Protein AF-A0A2L2WS10-F1 (afdb_monomer_lite)

pLDDT: mean 87.36, std 9.34, range [62.12, 97.12]

Foldseek 3Di:
DDDDDPVRVVVLVVVVVVVPDPDSVVVVCCVVVVDPDDPPPPPVVVVVVVVVVVVVVVVVVVVVVVLVVLLVCLVPPDDPVRSVVVNVVVVVVVD

Secondary structure (DSSP, 8-state):
-----HHHHHHHHHHHHHHT-S-HHHHHHHHHHHS--------HHHHHHHHHHHHHHHHHHHHHHHHHHHHHHHHHHS-HHHHHHHHHHHHHHH-

Structure (mmCIF, N/CA/C/O backbone):
data_AF-A0A2L2WS10-F1
#
_entry.id   AF-A0A2L2WS10-F1
#
loop_
_atom_site.group_PDB
_atom_site.id
_atom_site.type_symbol
_atom_site.label_atom_id
_atom_site.label_alt_id
_atom_site.label_comp_id
_atom_site.label_asym_id
_atom_site.label_entity_id
_atom_site.label_seq_id
_atom_site.pdbx_PDB_ins_code
_atom_site.Cartn_x
_atom_site.Cartn_y
_atom_site.Cartn_z
_atom_site.occupancy
_atom_site.B_iso_or_equiv
_atom_site.auth_seq_id
_atom_site.auth_comp_id
_atom_site.auth_asym_id
_atom_site.auth_atom_id
_atom_site.pdbx_PDB_model_num
ATOM 1 N N . MET A 1 1 ? 23.571 15.175 -36.505 1.00 71.12 1 MET A N 1
ATOM 2 C CA . MET A 1 1 ? 24.922 14.985 -35.935 1.00 71.12 1 MET A CA 1
ATOM 3 C C . MET A 1 1 ? 24.736 14.433 -34.531 1.00 71.12 1 MET A C 1
ATOM 5 O O . MET A 1 1 ? 23.943 15.009 -33.800 1.00 71.12 1 MET A O 1
ATOM 9 N N . VAL A 1 2 ? 25.344 13.291 -34.198 1.00 74.62 2 VAL A N 1
ATOM 10 C CA . VAL A 1 2 ? 25.317 12.747 -32.825 1.00 74.62 2 VAL A CA 1
ATOM 11 C C . VAL A 1 2 ? 26.343 13.535 -32.019 1.00 74.62 2 VAL A C 1
ATOM 13 O O . VAL A 1 2 ? 27.466 13.706 -32.493 1.00 74.62 2 VAL A O 1
ATOM 16 N N . ARG A 1 3 ? 25.940 14.083 -30.873 1.00 86.38 3 ARG A N 1
ATOM 17 C CA . ARG A 1 3 ? 26.804 14.901 -30.021 1.00 86.38 3 ARG A CA 1
ATOM 18 C C . ARG A 1 3 ? 27.175 14.075 -28.798 1.00 86.38 3 ARG A C 1
ATOM 20 O O . ARG A 1 3 ? 26.274 13.637 -28.097 1.00 86.38 3 ARG A O 1
ATOM 27 N N . PHE A 1 4 ? 28.470 13.879 -28.607 1.00 87.44 4 PHE A N 1
ATOM 28 C CA . PHE A 1 4 ? 29.048 13.238 -27.434 1.00 87.44 4 PHE A CA 1
ATOM 29 C C . PHE A 1 4 ? 29.651 14.312 -26.532 1.00 87.44 4 PHE A C 1
ATOM 31 O O . PHE A 1 4 ? 30.101 15.349 -27.041 1.00 87.44 4 PHE A O 1
ATOM 38 N N . ASP A 1 5 ? 29.659 14.072 -25.226 1.00 92.75 5 ASP A N 1
ATOM 39 C CA . ASP A 1 5 ? 30.619 14.733 -24.341 1.00 92.75 5 ASP A CA 1
ATOM 40 C C . ASP A 1 5 ? 32.015 14.079 -24.441 1.00 92.75 5 ASP A C 1
ATOM 42 O O . ASP A 1 5 ? 32.212 13.091 -25.155 1.00 92.75 5 ASP A O 1
ATOM 46 N N . ASP A 1 6 ? 33.011 14.664 -23.772 1.00 90.62 6 ASP A N 1
ATOM 47 C CA . ASP A 1 6 ? 34.403 14.206 -23.867 1.00 90.62 6 ASP A CA 1
ATOM 48 C C . ASP A 1 6 ? 34.599 12.781 -23.312 1.00 90.62 6 ASP A C 1
ATOM 50 O O . ASP A 1 6 ? 35.447 12.028 -23.803 1.00 90.62 6 ASP A O 1
ATOM 54 N N . GLU A 1 7 ? 33.814 12.374 -22.311 1.00 92.19 7 GLU A N 1
ATOM 55 C CA . GLU A 1 7 ? 33.914 11.045 -21.705 1.00 92.19 7 GLU A CA 1
ATOM 56 C C . GLU A 1 7 ? 33.252 9.985 -22.594 1.00 92.19 7 GLU A C 1
ATOM 58 O O . GLU A 1 7 ? 33.840 8.932 -22.874 1.00 92.19 7 GLU A O 1
ATOM 63 N N . GLU A 1 8 ? 32.054 10.279 -23.096 1.00 89.62 8 GLU A N 1
ATOM 64 C CA . GLU A 1 8 ? 31.336 9.451 -24.059 1.00 89.62 8 GLU A CA 1
ATOM 65 C C . GLU A 1 8 ? 32.141 9.264 -25.351 1.00 89.62 8 GLU A C 1
ATOM 67 O O . GLU A 1 8 ? 32.191 8.157 -25.898 1.00 89.62 8 GLU A O 1
ATOM 72 N N . TRP A 1 9 ? 32.814 10.321 -25.820 1.00 89.25 9 TRP A N 1
ATOM 73 C CA . TRP A 1 9 ? 33.648 10.272 -27.019 1.00 89.25 9 TRP A CA 1
ATOM 74 C C . TRP A 1 9 ? 34.855 9.348 -26.850 1.00 89.25 9 TRP A C 1
ATOM 76 O O . TRP A 1 9 ? 35.123 8.528 -27.731 1.00 89.25 9 TRP A O 1
ATOM 86 N N . ASN A 1 10 ? 35.549 9.418 -25.712 1.00 91.06 10 ASN A N 1
ATOM 87 C CA . ASN A 1 10 ? 36.684 8.537 -25.431 1.00 91.06 10 ASN A CA 1
ATOM 88 C C . ASN A 1 10 ? 36.256 7.067 -25.351 1.00 91.06 10 ASN A C 1
ATOM 90 O O . ASN A 1 10 ? 36.871 6.213 -25.989 1.00 91.06 10 ASN A O 1
ATOM 94 N N . ARG A 1 11 ? 35.151 6.773 -24.653 1.00 88.38 11 ARG A N 1
ATOM 95 C CA . ARG A 1 11 ? 34.591 5.410 -24.594 1.00 88.38 11 ARG A CA 1
ATOM 96 C C . ARG A 1 11 ? 34.204 4.899 -25.982 1.00 88.38 11 ARG A C 1
ATOM 98 O O . ARG A 1 11 ? 34.474 3.746 -26.313 1.00 88.38 11 ARG A O 1
ATOM 105 N N . PHE A 1 12 ? 33.597 5.752 -26.809 1.00 88.38 12 PHE A N 1
ATOM 106 C CA . PHE A 1 12 ? 33.266 5.417 -28.193 1.00 88.38 12 PHE A CA 1
ATOM 107 C C . PHE A 1 12 ? 34.508 5.064 -29.023 1.00 88.38 12 PHE A C 1
ATOM 109 O O . PHE A 1 12 ? 34.471 4.086 -29.771 1.00 88.38 12 PHE A O 1
ATOM 116 N N . LEU A 1 13 ? 35.597 5.830 -28.892 1.00 88.25 13 LEU A N 1
ATOM 117 C CA . LEU A 1 13 ? 36.842 5.572 -29.621 1.00 88.25 13 LEU A CA 1
ATOM 118 C C . LEU A 1 13 ? 37.466 4.229 -29.240 1.00 88.25 13 LEU A C 1
ATOM 120 O O . LEU A 1 13 ? 37.804 3.468 -30.142 1.00 88.25 13 LEU A O 1
ATOM 124 N N . THR A 1 14 ? 37.533 3.901 -27.947 1.00 89.44 14 THR A N 1
ATOM 125 C CA . THR A 1 14 ? 38.054 2.604 -27.483 1.00 89.44 14 THR A CA 1
ATOM 126 C C . THR A 1 14 ? 37.268 1.440 -28.088 1.00 89.44 14 THR A C 1
ATOM 128 O O . THR A 1 14 ? 37.850 0.542 -28.691 1.00 89.44 14 THR A O 1
ATOM 131 N N . MET A 1 15 ? 35.933 1.494 -28.027 1.00 86.38 15 MET A N 1
ATOM 132 C CA . MET A 1 15 ? 35.089 0.442 -28.606 1.00 86.38 15 MET A CA 1
ATOM 133 C C . MET A 1 15 ? 35.215 0.359 -30.137 1.00 86.38 15 MET A C 1
ATOM 135 O O . MET A 1 15 ? 35.127 -0.725 -30.716 1.00 86.38 15 MET A O 1
ATOM 139 N N . TYR A 1 16 ? 35.412 1.496 -30.811 1.00 86.19 16 TYR A N 1
ATOM 140 C CA . TYR A 1 16 ? 35.625 1.537 -32.257 1.00 86.19 16 TYR A CA 1
ATOM 141 C C . TYR A 1 16 ? 36.951 0.882 -32.657 1.00 86.19 16 TYR A C 1
ATOM 143 O O . TYR A 1 16 ? 36.966 0.074 -33.587 1.00 86.19 16 TYR A O 1
ATOM 151 N N . GLU A 1 17 ? 38.040 1.200 -31.959 1.00 86.94 17 GLU A N 1
ATOM 152 C CA . GLU A 1 17 ? 39.372 0.646 -32.224 1.00 86.94 17 GLU A CA 1
ATOM 153 C C . GLU A 1 17 ? 39.397 -0.876 -32.034 1.00 86.94 17 GLU A C 1
ATOM 155 O O . GLU A 1 17 ? 39.913 -1.592 -32.892 1.00 86.94 17 GLU A O 1
ATOM 160 N N . GLU A 1 18 ? 38.737 -1.386 -30.992 1.00 85.12 18 GLU A N 1
ATOM 161 C CA . GLU A 1 18 ? 38.592 -2.828 -30.746 1.00 85.12 18 GLU A CA 1
ATOM 162 C C . GLU A 1 18 ? 37.752 -3.547 -31.818 1.00 85.12 18 GLU A C 1
ATOM 164 O O . GLU A 1 18 ? 37.956 -4.730 -32.091 1.00 85.12 18 GLU A O 1
ATOM 169 N N . SER A 1 19 ? 36.812 -2.842 -32.456 1.00 80.62 19 SER A N 1
ATOM 170 C CA . SER A 1 19 ? 35.914 -3.423 -33.464 1.00 80.62 19 SER A CA 1
ATOM 171 C C . SER A 1 19 ? 36.564 -3.666 -34.831 1.00 80.62 19 SER A C 1
ATOM 173 O O . SER A 1 19 ? 36.023 -4.425 -35.638 1.00 80.62 19 SER A O 1
ATOM 175 N N . ASN A 1 20 ? 37.693 -3.002 -35.107 1.00 81.12 20 ASN A N 1
ATOM 176 C CA . ASN A 1 20 ? 38.435 -3.059 -36.372 1.00 81.12 20 ASN A CA 1
ATOM 177 C C . ASN A 1 20 ? 37.600 -2.716 -37.634 1.00 81.12 20 ASN A C 1
ATOM 179 O O . ASN A 1 20 ? 37.886 -3.164 -38.746 1.00 81.12 20 ASN A O 1
ATOM 183 N N . VAL A 1 21 ? 36.531 -1.930 -37.469 1.00 84.31 21 VAL A N 1
ATOM 184 C CA . VAL A 1 21 ? 35.651 -1.486 -38.561 1.00 84.31 21 VAL A CA 1
ATOM 185 C C . VAL A 1 21 ? 36.260 -0.269 -39.266 1.00 84.31 21 VAL A C 1
ATOM 187 O O . VAL A 1 21 ? 36.783 0.631 -38.624 1.00 84.31 21 VAL A O 1
ATOM 190 N N . TYR A 1 22 ? 36.135 -0.185 -40.594 1.00 87.44 22 TYR A N 1
ATOM 191 C CA . TYR A 1 22 ? 36.803 0.846 -41.408 1.00 87.44 22 TYR A CA 1
ATOM 192 C C . TYR A 1 22 ? 36.285 2.286 -41.214 1.00 87.44 22 TYR A C 1
ATOM 194 O O . TYR A 1 22 ? 36.924 3.237 -41.665 1.00 87.44 22 TYR A O 1
ATOM 202 N N . ALA A 1 23 ? 35.107 2.467 -40.606 1.00 87.19 23 ALA A N 1
ATOM 203 C CA . ALA A 1 23 ? 34.512 3.782 -40.397 1.00 87.19 23 ALA A CA 1
ATOM 204 C C . ALA A 1 23 ? 33.651 3.854 -39.130 1.00 87.19 23 ALA A C 1
ATOM 206 O O . ALA A 1 23 ? 32.761 3.029 -38.906 1.00 87.19 23 ALA A O 1
ATOM 207 N N . LYS A 1 24 ? 33.827 4.936 -38.360 1.00 85.94 24 LYS A N 1
ATOM 208 C CA . LYS A 1 24 ? 33.082 5.238 -37.121 1.00 85.94 24 LYS A CA 1
ATOM 209 C C . LYS A 1 24 ? 31.559 5.191 -37.300 1.00 85.94 24 LYS A C 1
ATOM 211 O O . LYS A 1 24 ? 30.842 4.680 -36.447 1.00 85.94 24 LYS A O 1
ATOM 216 N N . ALA A 1 25 ? 31.052 5.686 -38.431 1.00 85.56 25 ALA A N 1
ATOM 217 C CA . ALA A 1 25 ? 29.618 5.678 -38.727 1.00 85.56 25 ALA A CA 1
ATOM 218 C C . ALA A 1 25 ? 29.062 4.265 -38.976 1.00 85.56 25 ALA A C 1
ATOM 220 O O . ALA A 1 25 ? 27.900 3.997 -38.668 1.00 85.56 25 ALA A O 1
ATOM 221 N N . VAL A 1 26 ? 29.877 3.363 -39.531 1.00 83.81 26 VAL A N 1
ATOM 222 C CA . VAL A 1 26 ? 29.499 1.962 -39.769 1.00 83.81 26 VAL A CA 1
ATOM 223 C C . VAL A 1 26 ? 29.469 1.208 -38.449 1.00 83.81 26 VAL A C 1
ATOM 225 O O . VAL A 1 26 ? 28.490 0.518 -38.179 1.00 83.81 26 VAL A O 1
ATOM 228 N N . PHE A 1 27 ? 30.474 1.426 -37.597 1.00 85.62 27 PHE A N 1
ATOM 229 C CA . PHE A 1 27 ? 30.492 0.903 -36.234 1.00 85.62 27 PHE A CA 1
ATOM 230 C C . PHE A 1 27 ? 29.250 1.340 -35.443 1.00 85.62 27 PHE A C 1
ATOM 232 O O . PHE A 1 27 ? 28.531 0.502 -34.904 1.00 85.62 27 PHE A O 1
ATOM 239 N N . LEU A 1 28 ? 28.921 2.636 -35.475 1.00 85.19 28 LEU A N 1
ATOM 240 C CA . LEU A 1 28 ? 27.745 3.172 -34.788 1.00 85.19 28 LEU A CA 1
ATOM 241 C C . LEU A 1 28 ? 26.433 2.559 -35.306 1.00 85.19 28 LEU A C 1
ATOM 243 O O . LEU A 1 28 ? 25.582 2.182 -34.507 1.00 85.19 28 LEU A O 1
ATOM 247 N N . LYS A 1 29 ? 26.262 2.421 -36.629 1.00 83.00 29 LYS A N 1
ATOM 248 C CA . LYS A 1 29 ? 25.070 1.782 -37.215 1.00 83.00 29 LYS A CA 1
ATOM 249 C C . LYS A 1 29 ? 24.966 0.308 -36.829 1.00 83.00 29 LYS A C 1
ATOM 251 O O . LYS A 1 29 ? 23.880 -0.139 -36.477 1.00 83.00 29 LYS A O 1
ATOM 256 N N . ALA A 1 30 ? 26.070 -0.434 -36.882 1.00 81.94 30 ALA A N 1
ATOM 257 C CA . ALA A 1 30 ? 26.095 -1.845 -36.513 1.00 81.94 30 ALA A CA 1
ATOM 258 C C . ALA A 1 30 ? 25.773 -2.042 -35.026 1.00 81.94 30 ALA A C 1
ATOM 260 O O . ALA A 1 30 ? 25.000 -2.930 -34.682 1.00 81.94 30 ALA A O 1
ATOM 261 N N . HIS A 1 31 ? 26.296 -1.182 -34.151 1.00 79.50 31 HIS A N 1
ATOM 262 C CA . HIS A 1 31 ? 26.028 -1.266 -32.719 1.00 79.50 31 HIS A CA 1
ATOM 263 C C . HIS A 1 31 ? 24.595 -0.835 -32.371 1.00 79.50 31 HIS A C 1
ATOM 265 O O . HIS A 1 31 ? 23.913 -1.512 -31.606 1.00 79.50 31 HI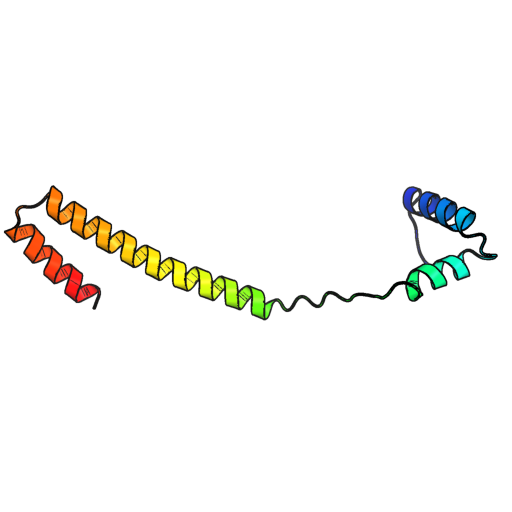S A O 1
ATOM 271 N N . PHE A 1 32 ? 24.103 0.247 -32.983 1.00 78.06 32 PHE A N 1
ATOM 272 C CA . PHE A 1 32 ? 22.768 0.785 -32.712 1.00 78.06 32 PHE A CA 1
ATOM 273 C C . PHE A 1 32 ? 21.636 -0.067 -33.310 1.00 78.06 32 PHE A C 1
ATOM 275 O O . PHE A 1 32 ? 20.629 -0.294 -32.648 1.00 78.06 32 PHE A O 1
ATOM 282 N N . PHE A 1 33 ? 21.788 -0.555 -34.548 1.00 77.69 33 PHE A N 1
ATOM 283 C CA . PHE A 1 33 ? 20.757 -1.348 -35.237 1.00 77.69 33 PHE A CA 1
ATOM 284 C C . PHE A 1 33 ? 20.966 -2.866 -35.132 1.00 77.69 33 PHE A C 1
ATOM 286 O O . PHE A 1 33 ? 20.033 -3.622 -35.395 1.00 77.69 33 PHE A O 1
ATOM 293 N N . GLY A 1 34 ? 22.167 -3.329 -34.769 1.00 72.06 34 GLY A N 1
ATOM 294 C CA . GLY A 1 34 ? 22.462 -4.754 -34.576 1.00 72.06 34 GLY A CA 1
ATOM 295 C C . GLY A 1 34 ? 22.021 -5.289 -33.214 1.00 72.06 34 GLY A C 1
ATOM 296 O O . GLY A 1 34 ? 21.816 -6.493 -33.061 1.00 72.06 34 GLY A O 1
ATOM 297 N N . GLN A 1 35 ? 21.819 -4.413 -32.228 1.00 70.81 35 GLN A N 1
ATOM 298 C CA . GLN A 1 35 ? 21.207 -4.789 -30.959 1.00 70.81 35 GLN A CA 1
ATOM 299 C C . GLN A 1 35 ? 19.681 -4.742 -31.071 1.00 70.81 35 GLN A C 1
ATOM 301 O O . GLN A 1 35 ? 19.099 -3.792 -31.595 1.00 70.81 35 GLN A O 1
ATOM 306 N N . LYS A 1 36 ? 19.002 -5.780 -30.566 1.00 63.91 36 LYS A N 1
ATOM 307 C CA . LYS A 1 36 ? 17.535 -5.804 -30.524 1.00 63.91 36 LYS A CA 1
ATOM 308 C C . LYS A 1 36 ? 17.041 -4.652 -29.648 1.00 63.91 36 LYS A C 1
ATOM 310 O O . LYS A 1 36 ? 17.194 -4.683 -28.429 1.00 63.91 36 LYS A O 1
ATOM 315 N N . PHE A 1 37 ? 16.406 -3.664 -30.270 1.00 67.44 37 PHE A N 1
ATOM 316 C CA . PHE A 1 37 ? 15.773 -2.556 -29.569 1.00 67.44 37 PHE A CA 1
ATOM 317 C C . PHE A 1 37 ? 14.570 -3.070 -28.766 1.00 67.44 37 PHE A C 1
ATOM 319 O O . PHE A 1 37 ? 13.526 -3.411 -29.324 1.00 67.44 37 PHE A O 1
ATOM 326 N N . LYS A 1 38 ? 14.714 -3.164 -27.441 1.00 62.12 38 LYS A N 1
ATOM 327 C CA . LYS A 1 38 ? 13.617 -3.548 -26.549 1.00 62.12 38 LYS A CA 1
ATOM 328 C C . LYS A 1 38 ? 12.919 -2.288 -26.046 1.00 62.12 38 LYS A C 1
ATOM 330 O O . LYS A 1 38 ? 13.355 -1.673 -25.079 1.00 62.12 38 LYS A O 1
ATOM 335 N N . VAL A 1 39 ? 11.808 -1.922 -26.682 1.00 67.31 39 VAL A N 1
ATOM 336 C CA . 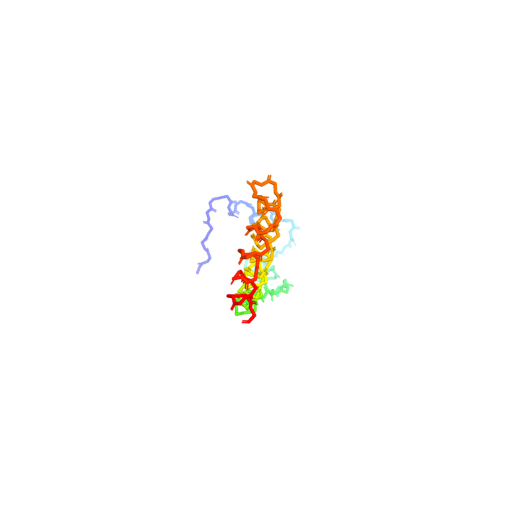VAL A 1 39 ? 10.918 -0.880 -26.150 1.00 67.31 39 VAL A CA 1
ATOM 337 C C . VAL A 1 39 ? 10.183 -1.450 -24.944 1.00 67.31 39 VAL A C 1
ATOM 339 O O . VAL A 1 39 ? 9.269 -2.262 -25.091 1.00 67.31 39 VAL A O 1
ATOM 342 N N . LEU A 1 40 ? 10.566 -1.023 -23.743 1.00 62.12 40 LEU A N 1
ATOM 343 C CA . LEU A 1 40 ? 9.781 -1.276 -22.540 1.00 62.12 40 LEU A CA 1
ATOM 344 C C . LEU A 1 40 ? 8.550 -0.365 -22.567 1.00 62.12 40 LEU A C 1
ATOM 346 O O . LEU A 1 40 ? 8.588 0.778 -22.117 1.00 62.12 40 LEU A O 1
ATOM 350 N N . LYS A 1 41 ? 7.445 -0.865 -23.125 1.00 67.25 41 LYS A N 1
ATOM 351 C CA . LYS A 1 41 ? 6.134 -0.242 -22.938 1.00 67.25 41 LYS A CA 1
ATOM 352 C C . LYS A 1 41 ? 5.647 -0.609 -21.540 1.00 67.25 41 LYS A C 1
ATOM 354 O O . LYS A 1 41 ? 5.168 -1.718 -21.324 1.00 67.25 41 LYS A O 1
ATOM 359 N N . VAL A 1 42 ? 5.828 0.295 -20.582 1.00 66.94 42 VAL A N 1
ATOM 360 C CA . VAL A 1 42 ? 5.245 0.139 -19.246 1.00 66.94 42 VAL A CA 1
ATOM 361 C C . VAL A 1 42 ? 3.763 0.467 -19.353 1.00 66.94 42 VAL A C 1
ATOM 363 O O . VAL A 1 42 ? 3.388 1.628 -19.520 1.00 66.94 42 VAL A O 1
ATOM 366 N N . ASP A 1 43 ? 2.926 -0.560 -19.270 1.00 68.56 43 ASP A N 1
ATOM 367 C CA . ASP A 1 43 ? 1.493 -0.375 -19.096 1.00 68.56 43 ASP A CA 1
ATOM 368 C C . ASP A 1 43 ? 1.219 0.054 -17.648 1.00 68.56 43 ASP A C 1
ATOM 370 O O . ASP A 1 43 ? 1.115 -0.763 -16.731 1.00 68.56 43 ASP A O 1
ATOM 374 N N . LYS A 1 44 ? 1.165 1.372 -17.434 1.00 73.19 44 LYS A N 1
ATOM 375 C CA . LYS A 1 44 ? 0.921 1.972 -16.115 1.00 73.19 44 LYS A CA 1
ATOM 376 C C . LYS A 1 44 ? -0.458 1.614 -15.557 1.00 73.19 44 LYS A C 1
ATOM 378 O O . LYS A 1 44 ? -0.626 1.595 -14.343 1.00 73.19 44 LYS A O 1
ATOM 383 N N . THR A 1 45 ? -1.424 1.279 -16.413 1.00 82.88 45 THR A N 1
ATOM 384 C CA . THR A 1 45 ? -2.808 1.034 -15.980 1.00 82.88 45 THR A CA 1
ATOM 385 C C . THR A 1 45 ? -2.920 -0.218 -15.114 1.00 82.88 45 THR A C 1
ATOM 387 O O . THR A 1 45 ? -3.623 -0.219 -14.104 1.00 82.88 45 THR A O 1
ATOM 390 N N . LEU A 1 46 ? -2.167 -1.263 -15.459 1.00 83.56 46 LEU A N 1
ATOM 391 C CA . LEU A 1 46 ? -2.159 -2.535 -14.747 1.00 83.56 46 LEU A CA 1
ATOM 392 C C . LEU A 1 46 ? -1.479 -2.406 -13.374 1.00 83.56 46 LEU A C 1
ATOM 394 O O . LEU A 1 46 ? -1.972 -2.938 -12.382 1.00 83.56 46 LEU A O 1
ATOM 398 N N . VAL A 1 47 ? -0.386 -1.642 -13.297 1.00 86.00 47 VAL A N 1
ATOM 399 C CA . VAL A 1 47 ? 0.314 -1.351 -12.034 1.00 86.00 47 VAL A CA 1
ATOM 400 C C . VAL A 1 47 ? -0.566 -0.525 -11.094 1.00 86.00 47 VAL A C 1
ATOM 402 O O . VAL A 1 47 ? -0.684 -0.852 -9.909 1.00 86.00 47 VAL A O 1
ATOM 405 N N . ASP A 1 48 ? -1.232 0.502 -11.623 1.00 90.75 48 ASP A N 1
ATOM 406 C CA . ASP A 1 48 ? -2.152 1.333 -10.844 1.00 90.75 48 ASP A CA 1
ATOM 407 C C . ASP A 1 48 ? -3.353 0.518 -10.348 1.00 90.75 48 ASP A C 1
ATOM 409 O O . ASP A 1 48 ? -3.795 0.686 -9.209 1.00 90.75 48 ASP A O 1
ATOM 413 N N . TYR A 1 49 ? -3.863 -0.402 -11.173 1.00 91.12 49 TYR A N 1
ATOM 414 C CA . TYR A 1 49 ? -4.936 -1.313 -10.785 1.00 91.12 49 TYR A CA 1
ATOM 415 C C . TYR A 1 49 ? -4.524 -2.226 -9.623 1.00 91.12 49 TYR A C 1
ATOM 417 O O . TYR A 1 49 ? -5.229 -2.281 -8.614 1.00 91.12 49 TYR A O 1
ATOM 425 N N . TYR A 1 50 ? -3.373 -2.903 -9.717 1.00 91.31 50 TYR A N 1
ATOM 426 C CA . TYR A 1 50 ? -2.902 -3.790 -8.646 1.00 91.31 50 TYR A CA 1
ATOM 427 C C . TYR A 1 50 ? -2.603 -3.046 -7.346 1.00 91.31 50 TYR A C 1
ATOM 429 O O . TYR A 1 50 ? -2.903 -3.567 -6.268 1.00 91.31 50 TYR A O 1
ATOM 437 N N . THR A 1 51 ? -2.060 -1.831 -7.437 1.00 93.94 51 THR A N 1
ATOM 438 C CA . THR A 1 51 ? -1.837 -0.969 -6.269 1.00 93.94 51 THR A CA 1
ATOM 439 C C . THR A 1 51 ? -3.163 -0.656 -5.582 1.00 93.94 51 THR A C 1
ATOM 441 O O . THR A 1 51 ? -3.339 -0.979 -4.409 1.00 93.94 51 THR A O 1
ATOM 444 N N . LYS A 1 52 ? -4.152 -0.153 -6.334 1.00 95.56 52 LYS A N 1
ATOM 445 C CA . LYS A 1 52 ? -5.480 0.170 -5.790 1.00 95.56 52 LYS A CA 1
ATOM 446 C C . LYS A 1 52 ? -6.184 -1.044 -5.187 1.00 95.56 52 LYS A C 1
ATOM 448 O O . LYS A 1 52 ? -6.801 -0.929 -4.131 1.00 95.56 52 LYS A O 1
ATOM 453 N N . LEU A 1 53 ? -6.089 -2.206 -5.833 1.00 96.06 53 LEU A N 1
ATOM 454 C CA . LEU A 1 53 ? -6.672 -3.444 -5.317 1.00 96.06 53 LEU A CA 1
ATOM 455 C C . LEU A 1 53 ? -5.993 -3.880 -4.009 1.00 96.06 53 LEU A C 1
ATOM 457 O O . LEU A 1 53 ? -6.669 -4.271 -3.057 1.00 96.06 53 LEU A O 1
ATOM 461 N N . SER A 1 54 ? -4.667 -3.774 -3.936 1.00 95.81 54 SER A N 1
ATOM 462 C CA . SER A 1 54 ? -3.898 -4.104 -2.730 1.00 95.81 54 SER A CA 1
ATOM 463 C C . SER A 1 54 ? -4.234 -3.165 -1.570 1.00 95.81 54 SER A C 1
ATOM 465 O O . SER A 1 54 ? -4.446 -3.629 -0.446 1.00 95.81 54 SER A O 1
ATOM 467 N N . ASP A 1 55 ? -4.361 -1.867 -1.848 1.00 96.00 55 ASP A N 1
ATOM 468 C CA . ASP A 1 55 ? -4.766 -0.859 -0.866 1.00 96.00 55 ASP A CA 1
ATOM 469 C C . ASP A 1 55 ? -6.191 -1.110 -0.361 1.00 96.00 55 ASP A C 1
ATOM 471 O O . ASP A 1 55 ? -6.455 -1.038 0.840 1.00 96.00 55 ASP A O 1
ATOM 475 N N . PHE A 1 56 ? -7.108 -1.485 -1.256 1.00 96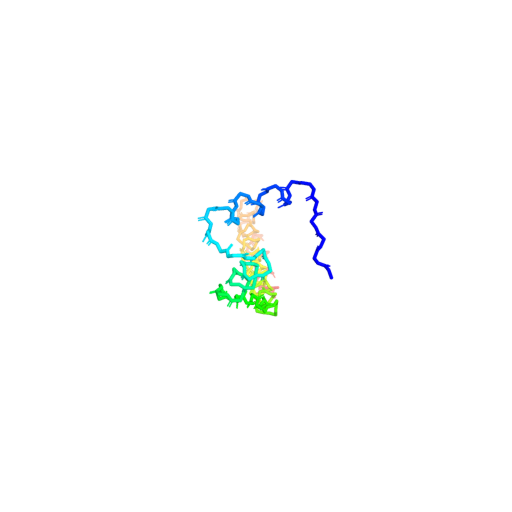.69 56 PHE A N 1
ATOM 476 C CA . PHE A 1 56 ? -8.468 -1.875 -0.889 1.00 96.69 56 PHE A CA 1
ATOM 477 C C . PHE A 1 56 ? -8.473 -3.095 0.048 1.00 96.69 56 PHE A C 1
ATOM 479 O O . PHE A 1 56 ? -9.117 -3.072 1.097 1.00 96.69 56 PHE A O 1
ATOM 486 N N . HIS A 1 57 ? -7.675 -4.128 -0.242 1.00 95.50 57 HIS A N 1
ATOM 487 C CA . HIS A 1 57 ? -7.510 -5.271 0.665 1.00 95.50 57 HIS A CA 1
ATOM 488 C C . HIS A 1 57 ? -6.876 -4.894 2.012 1.00 95.50 57 HIS A C 1
ATOM 490 O O . HIS A 1 57 ? -7.220 -5.479 3.045 1.00 95.50 57 HIS A O 1
ATOM 496 N N . ALA A 1 58 ? -5.958 -3.926 2.040 1.00 96.94 58 ALA A N 1
ATOM 497 C CA . ALA A 1 58 ? -5.382 -3.427 3.286 1.00 96.94 58 ALA A CA 1
ATOM 498 C C . ALA A 1 58 ? -6.441 -2.764 4.182 1.00 96.94 58 ALA A C 1
ATOM 500 O O . ALA A 1 58 ? -6.408 -2.972 5.397 1.00 96.94 58 ALA A O 1
ATOM 501 N N . GLN A 1 59 ? -7.420 -2.063 3.601 1.00 95.56 59 GLN A N 1
ATOM 502 C CA . GLN A 1 59 ? -8.525 -1.462 4.355 1.00 95.56 59 GLN A CA 1
ATOM 503 C C . GLN A 1 59 ? -9.374 -2.519 5.078 1.00 95.56 59 GLN A C 1
ATOM 505 O O . GLN A 1 59 ? -9.611 -2.376 6.277 1.00 95.56 59 GLN A O 1
ATOM 510 N N . PHE A 1 60 ? -9.748 -3.626 4.421 1.00 94.31 60 PHE A N 1
ATOM 511 C CA . PHE A 1 60 ? -10.487 -4.713 5.093 1.00 94.31 60 PHE A CA 1
ATOM 512 C C . PHE A 1 60 ? -9.704 -5.337 6.245 1.00 94.31 60 PHE A C 1
ATOM 514 O O . PHE A 1 60 ? -10.263 -5.593 7.313 1.00 94.31 60 PHE A O 1
ATOM 521 N N . ARG A 1 61 ? -8.396 -5.552 6.058 1.00 95.25 61 ARG A N 1
ATOM 522 C CA . ARG A 1 61 ? -7.532 -6.044 7.142 1.00 95.25 61 ARG A CA 1
ATOM 523 C C . ARG A 1 61 ? -7.481 -5.059 8.308 1.00 95.25 61 ARG A C 1
ATOM 525 O O . ARG A 1 61 ? -7.530 -5.490 9.460 1.00 95.25 61 ARG A O 1
ATOM 532 N N . GLY A 1 62 ? -7.414 -3.759 8.022 1.00 96.38 62 GLY A N 1
ATOM 533 C CA . GLY A 1 62 ? -7.476 -2.701 9.030 1.00 96.38 62 GLY A CA 1
ATOM 534 C C . GLY A 1 62 ? -8.778 -2.743 9.832 1.00 96.38 62 GLY A C 1
ATOM 535 O O . GLY A 1 62 ? -8.736 -2.772 11.061 1.00 96.38 62 GLY A O 1
ATOM 536 N N . ILE A 1 63 ? -9.925 -2.852 9.153 1.00 94.12 63 ILE A N 1
ATOM 537 C CA . ILE A 1 63 ? -11.242 -2.977 9.799 1.00 94.12 63 ILE A CA 1
ATOM 538 C C . ILE A 1 63 ? -11.285 -4.207 10.716 1.00 94.12 63 ILE A C 1
ATOM 540 O O . ILE A 1 63 ? -11.640 -4.082 11.888 1.00 94.12 63 ILE A O 1
ATOM 544 N N . GLY A 1 64 ? -10.860 -5.378 10.229 1.00 94.50 64 GLY A N 1
ATOM 545 C CA . GLY A 1 64 ? -10.834 -6.606 11.034 1.00 94.50 64 GLY A CA 1
ATOM 546 C C . GLY A 1 64 ?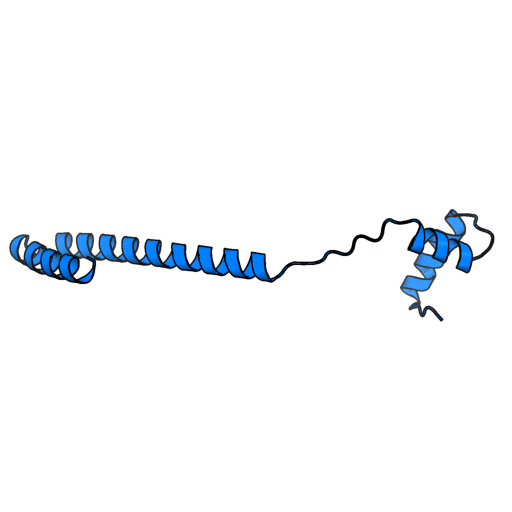 -9.899 -6.520 12.248 1.00 94.50 64 GLY A C 1
ATOM 547 O O . GLY A 1 64 ? -10.227 -7.009 13.331 1.00 94.50 64 GLY A O 1
ATOM 548 N N . THR A 1 65 ? -8.757 -5.846 12.096 1.00 97.12 65 THR A N 1
ATOM 549 C CA . THR A 1 65 ? -7.797 -5.625 13.189 1.00 97.12 65 THR A CA 1
ATOM 550 C C . THR A 1 65 ? -8.395 -4.725 14.267 1.00 97.12 65 THR A C 1
ATOM 552 O O . THR A 1 65 ? -8.365 -5.083 15.447 1.00 97.12 65 THR A O 1
ATOM 555 N N . ASN A 1 66 ? -9.007 -3.609 13.864 1.00 95.25 66 ASN A N 1
ATOM 556 C CA . ASN A 1 66 ? -9.664 -2.676 14.777 1.00 95.25 66 ASN A CA 1
ATOM 557 C C . ASN A 1 66 ? -10.841 -3.336 15.501 1.00 95.25 66 ASN A C 1
ATOM 559 O O . ASN A 1 66 ? -10.966 -3.187 16.714 1.00 95.25 66 ASN A O 1
ATOM 563 N N . TYR A 1 67 ? -11.660 -4.118 14.791 1.00 95.44 67 TYR A N 1
ATOM 564 C CA . TYR A 1 67 ? -12.750 -4.879 15.401 1.00 95.44 67 TYR A CA 1
ATOM 565 C C . TYR A 1 67 ? -12.227 -5.800 16.510 1.00 95.44 67 TYR A C 1
ATOM 567 O O . TYR A 1 67 ? -12.690 -5.738 17.648 1.00 95.44 67 TYR A O 1
ATOM 575 N N . ASN A 1 68 ? -11.206 -6.608 16.209 1.00 95.69 68 ASN A N 1
ATOM 576 C CA . ASN A 1 68 ? -10.609 -7.523 17.182 1.00 95.69 68 ASN A CA 1
ATOM 577 C C . ASN A 1 68 ? -10.030 -6.782 18.397 1.00 95.69 68 ASN A C 1
ATOM 579 O O . ASN A 1 68 ? -10.166 -7.247 19.529 1.00 95.69 68 ASN A O 1
ATOM 583 N N . GLN A 1 69 ? -9.399 -5.627 18.176 1.00 96.06 69 GLN A N 1
ATOM 584 C CA . GLN A 1 69 ? -8.885 -4.799 19.262 1.00 96.06 69 GLN A CA 1
ATOM 585 C C . GLN A 1 69 ? -10.019 -4.294 20.157 1.00 96.06 69 GLN A C 1
ATOM 587 O O . GLN A 1 69 ? -9.962 -4.502 21.365 1.00 96.06 69 GLN A O 1
ATOM 592 N N . VAL A 1 70 ? -11.085 -3.728 19.583 1.00 95.31 70 VAL A N 1
ATOM 593 C CA . VAL A 1 70 ? -12.245 -3.252 20.353 1.00 95.31 70 VAL A CA 1
ATOM 594 C C . VAL A 1 70 ? -12.861 -4.381 21.181 1.00 95.31 70 VAL A C 1
ATOM 596 O O . VAL A 1 70 ? -13.120 -4.190 22.365 1.00 95.31 70 VAL A O 1
ATOM 599 N N . VAL A 1 71 ? -13.045 -5.577 20.613 1.00 95.06 71 VAL A N 1
ATOM 600 C CA . VAL A 1 71 ? -13.595 -6.727 21.356 1.00 95.06 71 VAL A CA 1
ATOM 601 C C . VAL A 1 71 ? -12.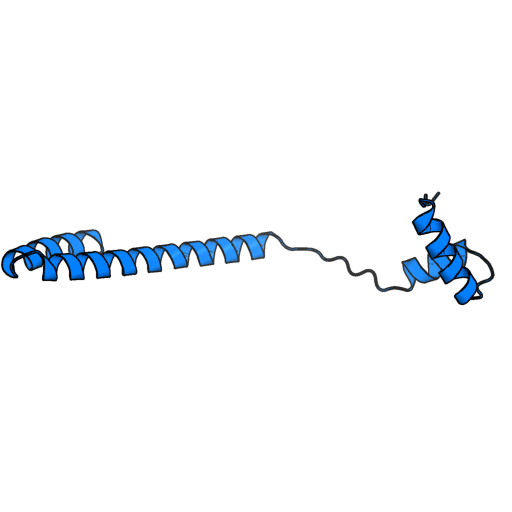707 -7.118 22.545 1.00 95.06 71 VAL A C 1
ATOM 603 O O . VAL A 1 71 ? -13.222 -7.401 23.631 1.00 95.06 71 VAL A O 1
ATOM 606 N N . LYS A 1 72 ? -11.379 -7.108 22.374 1.00 96.12 72 LYS A N 1
ATOM 607 C CA . LYS A 1 72 ? -10.429 -7.382 23.466 1.00 96.12 72 LYS A CA 1
ATOM 608 C C . LYS A 1 72 ? -10.505 -6.324 24.565 1.00 96.12 72 LYS A C 1
ATOM 610 O O . LYS A 1 72 ? -10.626 -6.687 25.732 1.00 96.12 72 LYS A O 1
ATOM 615 N N . GLU A 1 73 ? -10.497 -5.047 24.196 1.00 95.62 73 GLU A N 1
ATOM 616 C CA . GLU A 1 73 ? -10.604 -3.927 25.140 1.00 95.62 73 GLU A CA 1
ATOM 617 C C . GLU A 1 73 ? -11.923 -3.974 25.924 1.00 95.62 73 GLU A C 1
ATOM 619 O O . GLU A 1 73 ? -11.932 -3.832 27.149 1.00 95.62 73 GLU A O 1
ATOM 624 N N . LEU A 1 74 ? -13.040 -4.268 25.244 1.00 95.00 74 LEU A N 1
ATOM 625 C CA . LEU A 1 74 ? -14.344 -4.439 25.888 1.00 95.00 74 LEU A CA 1
ATOM 626 C C . LEU A 1 74 ? -14.315 -5.545 26.948 1.00 95.00 74 LEU A C 1
ATOM 628 O O . LEU A 1 74 ? -14.866 -5.368 28.034 1.00 95.00 74 LEU A O 1
ATOM 632 N N . ARG A 1 75 ? -13.654 -6.668 26.651 1.00 92.50 75 ARG A N 1
ATOM 633 C CA . ARG A 1 75 ? -13.523 -7.801 27.575 1.00 92.50 75 ARG A CA 1
ATOM 634 C C . ARG A 1 75 ? -12.639 -7.487 28.785 1.00 92.50 75 ARG A C 1
ATOM 636 O O . ARG A 1 75 ? -12.909 -8.011 29.861 1.00 92.50 75 ARG A O 1
ATOM 643 N N . ILE A 1 76 ? -11.580 -6.697 28.610 1.00 95.94 76 ILE A N 1
ATOM 644 C CA . ILE A 1 76 ? -10.618 -6.387 29.681 1.00 95.94 76 ILE A CA 1
ATOM 645 C C . ILE A 1 76 ? -11.178 -5.324 30.633 1.00 95.94 76 ILE A C 1
ATOM 647 O O . ILE A 1 76 ? -11.026 -5.446 31.848 1.00 95.94 76 ILE A O 1
ATOM 651 N N . HIS A 1 77 ? -11.827 -4.287 30.098 1.00 95.19 77 HIS A N 1
ATOM 652 C CA . HIS A 1 77 ? -12.153 -3.085 30.870 1.00 95.19 77 HIS A CA 1
ATOM 653 C C . HIS A 1 77 ? -13.595 -3.013 31.385 1.00 95.19 77 HIS A C 1
ATOM 655 O O . HIS A 1 77 ? -13.878 -2.214 32.281 1.00 95.19 77 HIS A O 1
ATOM 661 N N . PHE A 1 78 ? -14.517 -3.822 30.859 1.00 94.31 78 PHE A N 1
ATOM 662 C CA . PHE A 1 78 ? -15.926 -3.779 31.254 1.00 94.31 78 PHE A CA 1
ATOM 663 C C . PHE A 1 78 ? -16.388 -5.082 31.902 1.00 94.31 78 PHE A C 1
ATOM 665 O O . PHE A 1 78 ? -15.901 -6.168 31.603 1.00 94.31 78 PHE A O 1
ATOM 672 N N . SER A 1 79 ? -17.402 -4.977 32.767 1.00 94.62 79 SER A N 1
ATOM 673 C CA . SER A 1 79 ? -18.132 -6.157 33.225 1.00 94.62 79 SER A CA 1
ATOM 674 C C . SER A 1 79 ? -18.834 -6.833 32.050 1.00 94.62 79 SER A C 1
ATOM 676 O O . SER A 1 79 ? -19.286 -6.162 31.121 1.00 94.62 79 SER A O 1
ATOM 678 N N . GLU A 1 80 ? -18.990 -8.153 32.118 1.00 92.38 80 GLU A N 1
ATOM 679 C CA . GLU A 1 80 ? -19.536 -8.973 31.030 1.00 92.38 80 GLU A CA 1
ATOM 680 C C . GLU A 1 80 ? -20.860 -8.427 30.469 1.00 92.38 80 GLU A C 1
ATOM 682 O O . GLU A 1 80 ? -21.012 -8.263 29.260 1.00 92.38 80 GLU A O 1
ATOM 687 N N . LYS A 1 81 ? -21.786 -8.016 31.346 1.00 95.12 81 LYS A N 1
ATOM 688 C CA . LYS A 1 81 ? -23.069 -7.416 30.945 1.00 95.12 81 LYS A CA 1
ATOM 689 C C . LYS A 1 81 ? -22.900 -6.133 30.118 1.00 95.12 81 LYS A C 1
ATOM 691 O O . LYS A 1 81 ? -23.643 -5.921 29.161 1.00 95.12 81 LYS A O 1
ATOM 696 N N . LYS A 1 82 ? -21.948 -5.263 30.481 1.00 93.69 82 LYS A N 1
ATOM 697 C CA . LYS A 1 82 ? -21.667 -4.017 29.744 1.00 93.69 82 LYS A CA 1
ATOM 698 C C . LYS A 1 82 ? -20.896 -4.295 28.452 1.00 93.69 82 LYS A C 1
ATOM 700 O O . LYS A 1 82 ? -21.242 -3.715 27.426 1.00 93.69 82 LYS A O 1
ATOM 705 N N . ALA A 1 83 ? -19.914 -5.195 28.495 1.00 94.88 83 ALA A N 1
ATOM 706 C CA . ALA A 1 83 ? -19.143 -5.614 27.328 1.00 94.88 83 ALA A CA 1
ATOM 707 C C . ALA A 1 83 ? -20.058 -6.197 26.239 1.00 94.88 83 ALA A C 1
ATOM 709 O O . ALA A 1 83 ? -19.996 -5.757 25.096 1.00 94.88 83 ALA A O 1
ATOM 710 N N . MET A 1 84 ? -20.981 -7.094 26.607 1.00 94.69 84 MET A N 1
ATOM 711 C CA . MET A 1 84 ? -21.952 -7.680 25.676 1.00 94.69 84 MET A CA 1
ATOM 712 C C . MET A 1 84 ? -22.899 -6.634 25.076 1.00 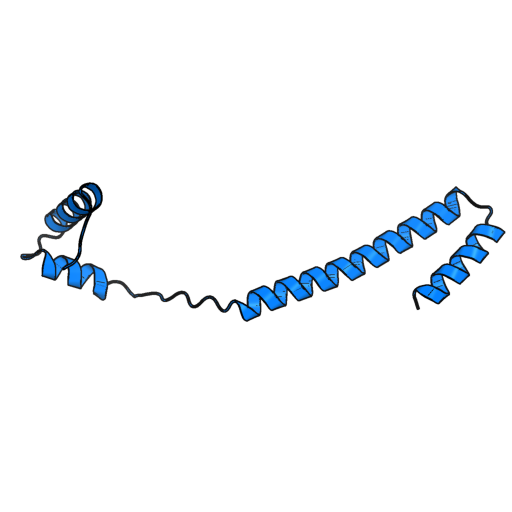94.69 84 MET A C 1
ATOM 714 O O . MET A 1 84 ? -23.129 -6.630 23.871 1.00 94.69 84 MET A O 1
ATOM 718 N N . ALA A 1 85 ? -23.412 -5.696 25.880 1.00 94.94 85 ALA A N 1
ATOM 719 C CA . ALA A 1 85 ? -24.280 -4.632 25.369 1.00 94.94 85 ALA A CA 1
ATOM 720 C C . ALA A 1 85 ? -23.575 -3.731 24.334 1.00 94.94 85 ALA A C 1
ATOM 722 O O . ALA A 1 85 ? -24.211 -3.271 23.384 1.00 94.94 85 ALA A O 1
ATOM 723 N N . LEU A 1 86 ? -22.276 -3.471 24.515 1.00 93.75 86 LEU A N 1
ATOM 724 C CA . LEU A 1 86 ? -21.460 -2.716 23.560 1.00 93.75 86 LEU A CA 1
ATOM 725 C C . LEU A 1 86 ? -21.086 -3.559 22.334 1.00 93.75 86 LEU A C 1
ATOM 727 O O . LEU A 1 86 ? -21.131 -3.039 21.221 1.00 93.75 86 LEU A O 1
ATOM 731 N N . LEU A 1 87 ? -20.810 -4.853 22.513 1.00 93.94 87 LEU A N 1
ATOM 732 C CA . LEU A 1 87 ? -20.527 -5.787 21.423 1.00 93.94 87 LEU A CA 1
ATOM 733 C C . LEU A 1 87 ? -21.706 -5.901 20.448 1.00 93.94 87 LEU A C 1
ATOM 735 O O . LEU A 1 87 ? -21.507 -5.757 19.249 1.00 93.94 87 LEU A O 1
ATOM 739 N N . TYR A 1 88 ? -22.939 -6.044 20.944 1.00 93.94 88 TYR A N 1
ATOM 740 C CA . TYR A 1 88 ? -24.128 -6.092 20.078 1.00 93.94 88 TYR A CA 1
ATOM 741 C C . TYR A 1 88 ? -24.365 -4.791 19.304 1.00 93.94 88 TYR A C 1
ATOM 743 O O . TYR A 1 88 ? -24.908 -4.802 18.199 1.00 93.94 88 TYR A O 1
ATOM 751 N N . LYS A 1 89 ? -23.980 -3.641 19.872 1.00 93.00 89 LYS A N 1
ATOM 752 C CA . LYS A 1 89 ? -24.014 -2.373 19.132 1.00 93.00 89 LYS A CA 1
ATOM 753 C C . LYS A 1 89 ? -22.949 -2.355 18.045 1.00 93.00 89 LYS A C 1
ATOM 755 O O . LYS A 1 89 ? -23.260 -1.919 16.944 1.00 93.00 89 LYS A O 1
ATOM 760 N N . LEU A 1 90 ? -21.734 -2.809 18.351 1.00 92.12 90 LEU A N 1
ATOM 761 C CA . LEU A 1 90 ? -20.640 -2.889 17.386 1.00 92.12 90 LEU A CA 1
ATOM 762 C C . LEU A 1 90 ? -21.024 -3.790 16.207 1.00 92.12 90 LEU A C 1
ATOM 764 O O . LEU A 1 90 ? -20.926 -3.349 15.070 1.00 92.12 90 LEU A O 1
ATOM 768 N N . GLU A 1 91 ? -21.561 -4.976 16.492 1.00 91.69 91 GLU A N 1
ATOM 769 C CA . GLU A 1 91 ? -22.031 -5.943 15.496 1.00 91.69 91 GLU A CA 1
ATOM 770 C C . GLU A 1 91 ? -23.025 -5.311 14.508 1.00 91.69 91 GLU A C 1
ATOM 772 O O . GLU A 1 91 ? -22.838 -5.410 13.298 1.00 91.69 91 GLU A O 1
ATOM 777 N N . LYS A 1 92 ? -24.012 -4.550 15.004 1.00 92.06 92 LYS A N 1
ATOM 778 C CA . LYS A 1 92 ? -24.987 -3.832 14.159 1.00 92.06 92 LYS A CA 1
ATOM 779 C C . LYS A 1 92 ? -24.389 -2.774 13.230 1.00 92.06 92 LYS A C 1
ATOM 781 O O . LYS A 1 92 ? -25.052 -2.400 12.273 1.00 92.06 92 LYS A O 1
ATOM 786 N N . HIS A 1 93 ? -23.212 -2.231 13.540 1.00 87.31 93 HIS A N 1
ATOM 787 C CA . HIS A 1 93 ? -22.551 -1.230 12.690 1.00 87.31 93 HIS A CA 1
ATOM 788 C C . HIS A 1 93 ? -21.566 -1.862 11.698 1.00 87.31 93 HIS A C 1
ATOM 790 O O . HIS A 1 93 ? -21.023 -1.154 10.853 1.00 87.31 93 HIS A O 1
ATOM 796 N N . THR A 1 94 ? -21.299 -3.163 11.821 1.00 82.50 94 THR A N 1
ATOM 797 C CA . THR A 1 94 ? -20.304 -3.885 11.014 1.00 82.50 94 THR A CA 1
ATOM 798 C C . THR A 1 94 ? -20.904 -4.972 10.121 1.00 82.50 94 THR A C 1
ATOM 800 O O . THR A 1 94 ? -20.151 -5.602 9.381 1.00 82.50 94 THR A O 1
ATOM 803 N N . ILE A 1 95 ? -22.223 -5.188 10.199 1.00 69.06 95 ILE A N 1
ATOM 804 C CA . ILE A 1 95 ? -23.019 -6.101 9.361 1.00 69.06 95 ILE A CA 1
ATOM 805 C C . ILE A 1 95 ? -23.890 -5.289 8.406 1.00 69.06 95 ILE A C 1
ATOM 807 O O . ILE A 1 95 ? -24.495 -4.298 8.874 1.00 69.06 95 ILE A O 1
#

Sequence (95 aa):
MVRFDDEEWNRFLTMYEESNVYAKAVFLKAHFFGQKFKVLKVDKTLVDYYTKLSDFHAQFRGIGTNYNQVVKELRIHFSEKKAMALLYKLEKHTI

Radius of gyration: 32.82 Å; chains: 1; bounding box: 64×24×75 Å